Protein AF-A0A7J2PM18-F1 (afdb_monomer)

Structure (mmCIF, N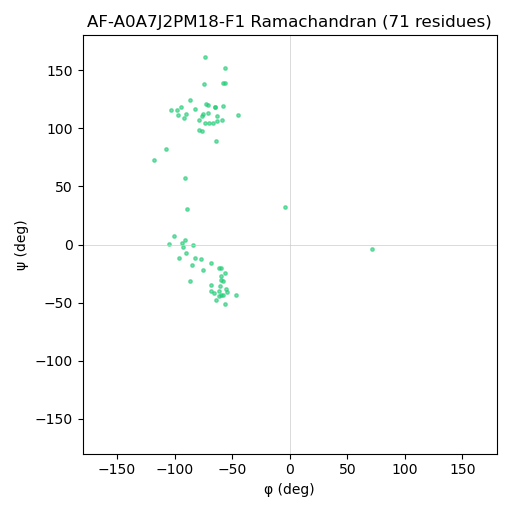/CA/C/O backbone):
data_AF-A0A7J2PM18-F1
#
_entry.id   AF-A0A7J2PM18-F1
#
loop_
_atom_site.group_PDB
_atom_site.id
_atom_site.type_symbol
_atom_site.label_atom_id
_atom_site.label_alt_id
_atom_site.label_comp_id
_atom_site.label_asym_id
_atom_site.label_entity_id
_atom_site.label_seq_id
_atom_site.pdbx_PDB_ins_code
_atom_site.Cartn_x
_atom_site.Cartn_y
_atom_site.Cartn_z
_atom_site.occupancy
_atom_site.B_iso_or_equiv
_atom_site.auth_seq_id
_atom_site.auth_comp_id
_atom_site.auth_asym_id
_atom_site.auth_atom_id
_atom_site.pdbx_PDB_model_num
ATOM 1 N N . MET A 1 1 ? 44.055 -33.043 -19.447 1.00 42.28 1 MET A N 1
ATOM 2 C CA . MET A 1 1 ? 43.141 -31.925 -19.117 1.00 42.28 1 MET A CA 1
ATOM 3 C C . MET A 1 1 ? 43.344 -30.827 -20.156 1.00 42.28 1 MET A C 1
ATOM 5 O O . MET A 1 1 ? 44.457 -30.336 -20.270 1.00 42.28 1 MET A O 1
ATOM 9 N N . SER A 1 2 ? 42.338 -30.514 -20.978 1.00 45.44 2 SER A N 1
ATOM 10 C CA . SER A 1 2 ? 42.462 -29.503 -22.043 1.00 45.44 2 SER A CA 1
ATOM 11 C C . SER A 1 2 ? 42.067 -28.128 -21.503 1.00 45.44 2 SER A C 1
ATOM 13 O O . SER A 1 2 ? 40.912 -27.909 -21.135 1.00 45.44 2 SER A O 1
ATOM 15 N N . VAL A 1 3 ? 43.037 -27.217 -21.406 1.00 51.25 3 VAL A N 1
ATOM 16 C CA . VAL A 1 3 ? 42.818 -25.836 -20.961 1.00 51.25 3 VAL A CA 1
ATOM 17 C C . VAL A 1 3 ? 42.228 -25.051 -22.132 1.00 51.25 3 VAL A C 1
ATOM 19 O O . VAL A 1 3 ? 42.921 -24.744 -23.101 1.00 51.25 3 VAL A O 1
ATOM 22 N N . LYS A 1 4 ? 40.932 -24.725 -22.061 1.00 55.09 4 LYS A N 1
ATOM 23 C CA . LYS A 1 4 ? 40.280 -23.852 -23.046 1.00 55.09 4 LYS A CA 1
ATOM 24 C C . LYS A 1 4 ? 40.871 -22.442 -22.928 1.00 55.09 4 LYS A C 1
ATOM 26 O O . LYS A 1 4 ? 40.559 -21.710 -21.992 1.00 55.09 4 LYS A O 1
ATOM 31 N N . LYS A 1 5 ? 41.732 -22.054 -23.875 1.00 58.53 5 LYS A N 1
ATOM 32 C CA . LYS A 1 5 ? 42.229 -20.676 -24.013 1.00 58.53 5 LYS A CA 1
ATOM 33 C C . LYS A 1 5 ? 41.051 -19.750 -24.329 1.00 58.53 5 LYS A C 1
ATOM 35 O O . LYS A 1 5 ? 40.489 -19.804 -25.418 1.00 58.53 5 LYS A O 1
ATOM 40 N N . LYS A 1 6 ? 40.681 -18.894 -23.374 1.00 59.94 6 LYS A N 1
ATOM 41 C CA . LYS A 1 6 ? 39.687 -17.833 -23.566 1.00 59.94 6 LYS A CA 1
ATOM 42 C C . LYS A 1 6 ? 40.349 -16.699 -24.354 1.00 59.94 6 LYS A C 1
ATOM 44 O O . LYS A 1 6 ? 41.101 -15.904 -23.801 1.00 59.94 6 LYS A O 1
ATOM 49 N N . THR A 1 7 ? 40.133 -16.659 -25.665 1.00 57.59 7 THR A N 1
ATOM 50 C CA . THR A 1 7 ? 40.577 -15.548 -26.517 1.00 57.59 7 THR A CA 1
ATOM 51 C C . THR A 1 7 ? 39.693 -14.333 -26.262 1.00 57.59 7 THR A C 1
ATOM 53 O O . THR A 1 7 ? 38.549 -14.293 -26.712 1.00 57.59 7 THR A O 1
ATOM 56 N N . ASN A 1 8 ? 40.215 -13.342 -25.540 1.00 63.34 8 ASN A N 1
ATOM 57 C CA . ASN A 1 8 ? 39.580 -12.033 -25.424 1.00 63.34 8 ASN A CA 1
ATOM 58 C C . ASN A 1 8 ? 39.700 -11.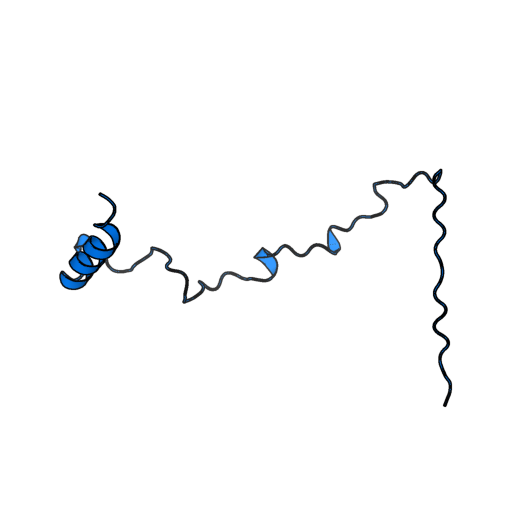315 -26.776 1.00 63.34 8 ASN A C 1
ATOM 60 O O . ASN A 1 8 ? 40.782 -10.865 -27.153 1.00 63.34 8 ASN A O 1
ATOM 64 N N . LYS A 1 9 ? 38.599 -11.244 -27.533 1.00 64.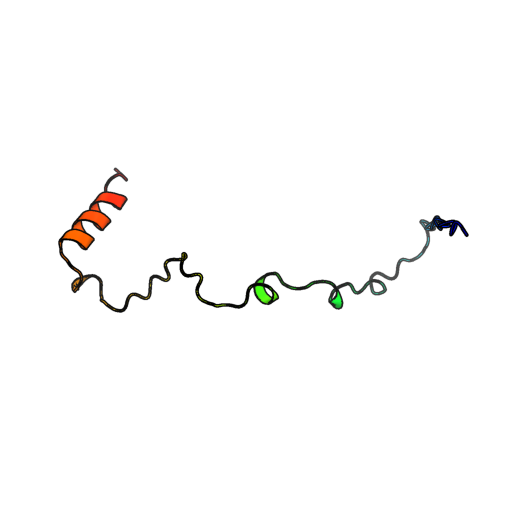06 9 LYS A N 1
ATOM 65 C CA . LYS A 1 9 ? 38.528 -10.418 -28.744 1.00 64.06 9 LYS A CA 1
ATOM 66 C C . LYS A 1 9 ? 38.509 -8.950 -28.322 1.00 64.06 9 LYS A C 1
ATOM 68 O O . LYS A 1 9 ? 37.547 -8.495 -27.713 1.00 64.06 9 LYS A O 1
ATOM 73 N N . LYS A 1 10 ? 39.574 -8.220 -28.648 1.00 64.56 10 LYS A N 1
ATOM 74 C CA . LYS A 1 10 ? 39.619 -6.761 -28.528 1.00 64.56 10 LYS A CA 1
ATOM 75 C C . LYS A 1 10 ? 38.811 -6.173 -29.685 1.00 64.56 10 LYS A C 1
ATOM 77 O O . LYS A 1 10 ? 39.214 -6.310 -30.836 1.00 64.56 10 LYS A O 1
ATOM 82 N N . ILE A 1 11 ? 37.663 -5.576 -29.383 1.00 67.00 11 ILE A N 1
ATO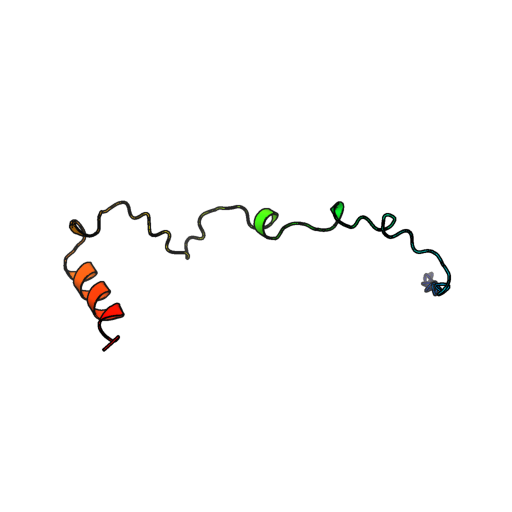M 83 C CA . ILE A 1 11 ? 36.854 -4.850 -30.367 1.00 67.00 11 ILE A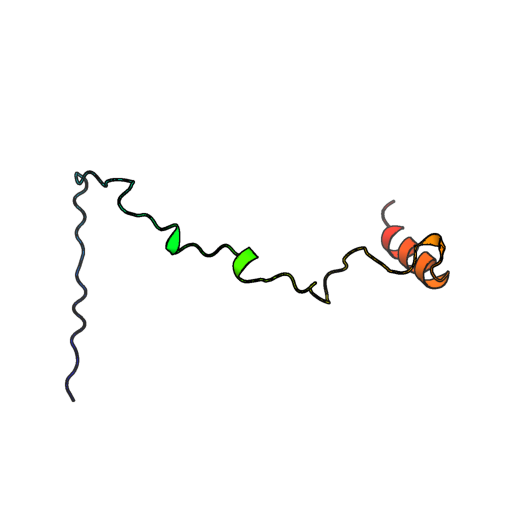 CA 1
ATOM 84 C C . ILE A 1 11 ? 37.473 -3.455 -30.490 1.00 67.00 11 ILE A C 1
ATOM 86 O O . ILE A 1 11 ? 37.555 -2.730 -29.501 1.00 67.00 11 ILE A O 1
ATOM 90 N N . ILE A 1 12 ? 37.986 -3.119 -31.672 1.00 66.44 12 ILE A N 1
ATOM 91 C CA . ILE A 1 12 ? 38.498 -1.782 -31.991 1.00 66.44 12 ILE A CA 1
ATOM 92 C C . ILE A 1 12 ? 37.353 -1.063 -32.702 1.00 66.44 12 ILE A C 1
ATOM 94 O O . ILE A 1 12 ? 36.954 -1.482 -33.785 1.00 66.44 12 ILE A O 1
ATOM 98 N N . LEU A 1 13 ? 36.785 -0.052 -32.050 1.00 62.81 13 LEU A N 1
ATOM 99 C CA . LEU A 1 13 ? 35.731 0.784 -32.620 1.00 62.81 13 LEU A CA 1
ATOM 100 C C . LEU A 1 13 ? 36.393 1.914 -33.409 1.00 62.81 13 LEU A C 1
ATOM 102 O O . LEU A 1 13 ? 37.237 2.628 -32.870 1.00 62.81 13 LEU A O 1
ATOM 106 N N . ASP A 1 14 ? 36.038 2.031 -34.684 1.00 69.50 14 ASP A N 1
ATOM 107 C CA . ASP A 1 14 ? 36.450 3.141 -35.538 1.00 69.50 14 ASP A CA 1
ATOM 108 C C . ASP A 1 14 ? 35.673 4.404 -35.117 1.00 69.50 14 ASP A C 1
ATOM 110 O O . ASP A 1 14 ? 34.436 4.365 -35.125 1.00 69.50 14 ASP A O 1
ATOM 114 N N . PRO A 1 15 ? 36.341 5.501 -34.715 1.00 59.50 15 PRO A N 1
ATOM 115 C CA . PRO A 1 15 ? 35.670 6.733 -34.297 1.00 59.50 15 PRO A CA 1
ATOM 116 C C . PRO A 1 15 ? 34.818 7.381 -35.403 1.00 59.50 15 PRO A C 1
ATOM 118 O O . PRO A 1 15 ? 33.906 8.134 -35.078 1.00 59.50 15 PRO A O 1
ATOM 121 N N . GLU A 1 16 ? 35.061 7.055 -36.678 1.00 63.38 16 GLU A N 1
ATOM 122 C CA . GLU A 1 16 ? 34.282 7.546 -37.830 1.00 63.38 16 GLU A CA 1
ATOM 123 C C . GLU A 1 16 ? 33.148 6.589 -38.242 1.00 63.38 16 GLU A C 1
ATOM 125 O O . GLU A 1 16 ? 32.416 6.834 -39.210 1.00 63.38 16 GLU A O 1
ATOM 130 N N . SER A 1 17 ? 32.975 5.474 -37.523 1.00 64.44 17 SER A N 1
ATOM 131 C CA . SER A 1 17 ? 31.834 4.599 -37.762 1.00 64.44 17 SER A CA 1
ATOM 132 C C . SER A 1 17 ? 30.554 5.356 -37.415 1.00 64.44 17 SER A C 1
ATOM 134 O O . SER A 1 17 ? 30.342 5.782 -36.282 1.00 64.44 17 SER A O 1
ATOM 136 N N . LYS A 1 18 ? 29.680 5.543 -38.411 1.00 61.28 18 LYS A N 1
ATOM 137 C CA . LYS A 1 18 ? 28.317 6.031 -38.186 1.00 61.28 18 LYS A CA 1
ATOM 138 C C . LYS A 1 18 ? 27.594 4.984 -37.349 1.00 61.28 18 LYS A C 1
ATOM 140 O O . LYS A 1 18 ? 27.013 4.046 -37.896 1.00 61.28 18 LYS A O 1
ATOM 145 N N . ILE A 1 19 ? 27.684 5.112 -36.028 1.00 62.66 19 ILE A N 1
ATOM 146 C CA . ILE A 1 19 ? 26.892 4.329 -35.091 1.00 62.66 19 ILE A CA 1
ATOM 147 C C . ILE A 1 19 ? 25.449 4.656 -35.448 1.00 62.66 19 ILE A C 1
ATOM 149 O O . ILE A 1 19 ? 24.980 5.772 -35.244 1.00 62.66 19 ILE A O 1
ATOM 153 N N . ASN A 1 20 ? 24.764 3.704 -36.076 1.00 66.62 20 ASN A N 1
ATOM 154 C CA . ASN A 1 20 ? 23.331 3.813 -36.253 1.00 66.62 20 ASN A CA 1
ATOM 155 C C . ASN A 1 20 ? 22.748 3.798 -34.840 1.00 66.62 20 ASN A C 1
ATOM 157 O O . ASN A 1 20 ? 22.768 2.751 -34.193 1.00 66.62 20 ASN A O 1
ATOM 161 N N . GLU A 1 21 ? 22.292 4.945 -34.342 1.00 61.34 21 GLU A N 1
ATOM 162 C CA . GLU A 1 21 ? 21.753 5.079 -32.983 1.00 61.34 21 GLU A CA 1
ATOM 163 C C . GLU A 1 21 ? 20.595 4.092 -32.738 1.00 61.34 21 GLU A C 1
ATOM 165 O O . GLU A 1 21 ? 20.407 3.620 -31.621 1.00 61.34 21 GLU A O 1
ATOM 170 N N . ASN A 1 22 ? 19.918 3.651 -33.806 1.00 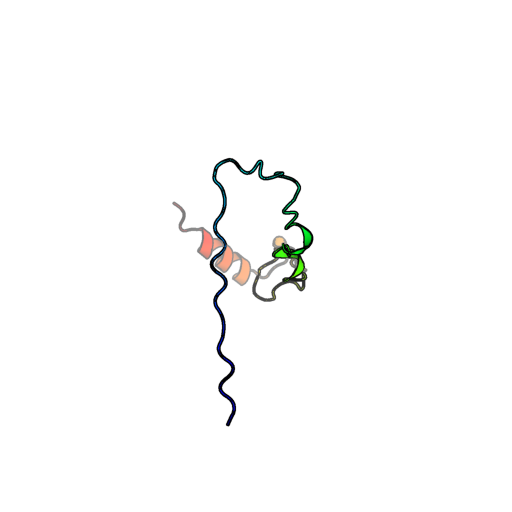64.69 22 ASN A N 1
ATOM 171 C CA . ASN A 1 22 ? 18.850 2.652 -33.751 1.00 64.69 22 ASN A CA 1
ATOM 172 C C . ASN A 1 22 ? 19.340 1.189 -33.761 1.00 64.69 22 ASN A C 1
ATOM 174 O O . ASN A 1 22 ? 18.520 0.275 -33.755 1.00 64.69 22 ASN A O 1
ATOM 178 N N . SER A 1 23 ? 20.650 0.925 -33.832 1.00 67.44 23 SER A N 1
ATOM 179 C CA . SER A 1 23 ? 21.185 -0.451 -33.890 1.00 67.44 23 SER A CA 1
ATOM 180 C C . SER A 1 23 ? 21.307 -1.134 -32.527 1.00 67.44 23 SER A C 1
ATOM 182 O O . SER A 1 23 ? 21.492 -2.349 -32.476 1.00 67.44 23 SER A O 1
ATOM 184 N N . PHE A 1 24 ? 21.167 -0.381 -31.433 1.00 70.81 24 PHE A N 1
ATOM 185 C CA . PHE A 1 24 ? 21.235 -0.895 -30.066 1.00 70.81 24 PHE A CA 1
ATOM 186 C C . PHE A 1 24 ? 19.910 -0.670 -29.334 1.00 70.81 24 PHE A C 1
ATOM 188 O O . PHE A 1 24 ? 19.804 0.165 -28.440 1.00 70.81 24 PHE A O 1
ATOM 195 N N . ASP A 1 25 ? 18.892 -1.444 -29.710 1.00 77.81 25 ASP A N 1
ATOM 196 C CA . ASP A 1 25 ? 17.641 -1.496 -28.958 1.00 77.81 25 ASP A CA 1
ATOM 197 C C . ASP A 1 25 ? 17.800 -2.386 -27.713 1.00 77.81 25 ASP A C 1
ATOM 199 O O . ASP A 1 25 ? 17.742 -3.616 -27.775 1.00 77.81 25 ASP A O 1
ATOM 203 N N . ILE A 1 26 ? 18.028 -1.745 -26.566 1.00 82.31 26 ILE A N 1
ATOM 204 C CA . ILE A 1 26 ? 18.125 -2.411 -25.260 1.00 82.31 26 ILE A CA 1
ATOM 205 C C . ILE A 1 26 ? 16.781 -2.490 -24.531 1.00 82.31 26 ILE A C 1
ATOM 207 O O . ILE A 1 26 ? 16.752 -2.958 -23.396 1.00 82.31 26 ILE A O 1
ATOM 211 N N . SER A 1 27 ? 15.675 -2.046 -25.138 1.00 82.00 27 SER A N 1
ATOM 212 C CA . SER A 1 27 ? 14.358 -2.033 -24.483 1.00 82.00 27 SER A CA 1
ATOM 213 C C . SER A 1 27 ? 13.961 -3.415 -23.956 1.00 8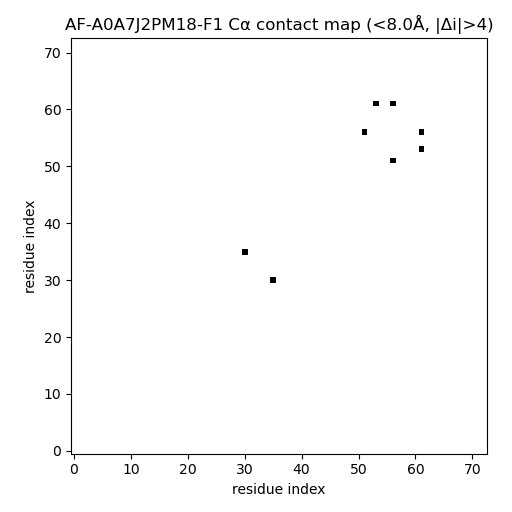2.00 27 SER A C 1
ATOM 215 O O . SER A 1 27 ? 13.473 -3.536 -22.837 1.00 82.00 27 SER A O 1
ATOM 217 N N . SER A 1 28 ? 14.289 -4.468 -24.708 1.00 79.19 28 SER A N 1
ATOM 218 C CA . SER A 1 28 ? 14.075 -5.871 -24.330 1.00 79.19 28 SER A CA 1
ATOM 219 C C . SER A 1 28 ? 14.939 -6.366 -23.160 1.00 79.19 28 SER A C 1
ATOM 221 O O . SER A 1 28 ? 14.638 -7.405 -22.574 1.00 79.19 28 SER A O 1
ATOM 223 N N . LEU A 1 29 ? 16.006 -5.641 -22.810 1.00 83.75 29 LEU A N 1
ATOM 224 C CA . LEU A 1 29 ? 16.896 -5.944 -21.684 1.00 83.75 29 LEU A CA 1
ATOM 225 C C . LEU A 1 29 ? 16.519 -5.164 -20.416 1.00 83.75 29 LEU A C 1
ATOM 227 O O . LEU A 1 29 ? 17.039 -5.463 -19.340 1.00 83.75 29 LEU A O 1
ATOM 231 N N . ILE A 1 30 ? 15.639 -4.167 -20.531 1.00 84.81 30 ILE A N 1
ATOM 232 C CA . ILE A 1 30 ? 15.183 -3.352 -19.406 1.00 84.81 30 ILE A CA 1
ATOM 233 C C . ILE A 1 30 ? 13.928 -4.000 -18.832 1.00 84.81 30 ILE A C 1
ATOM 235 O O . ILE A 1 30 ? 12.851 -3.940 -19.419 1.00 84.81 30 ILE A O 1
ATOM 239 N N . ILE A 1 31 ? 14.059 -4.587 -17.647 1.00 84.00 31 ILE A N 1
ATOM 240 C CA . ILE A 1 31 ? 12.907 -5.024 -16.861 1.00 84.00 31 ILE A CA 1
ATOM 241 C C . ILE A 1 31 ? 12.568 -3.891 -15.884 1.00 84.00 31 ILE A C 1
ATOM 243 O O . ILE A 1 31 ? 13.415 -3.549 -15.052 1.00 84.00 31 ILE A O 1
ATOM 247 N N . PRO A 1 32 ? 11.368 -3.286 -15.959 1.00 81.81 32 PRO A N 1
ATOM 248 C CA . PRO A 1 32 ? 10.947 -2.281 -14.991 1.00 81.81 32 PRO A CA 1
ATOM 249 C C . PRO A 1 32 ? 10.973 -2.858 -13.576 1.00 81.81 32 PRO A C 1
ATOM 251 O O . PRO A 1 32 ? 10.531 -3.983 -13.358 1.00 81.81 32 PRO A O 1
ATOM 254 N N . PHE A 1 33 ? 11.434 -2.076 -12.599 1.00 77.06 33 PHE A N 1
ATOM 255 C CA . PHE A 1 33 ? 11.466 -2.503 -11.196 1.00 77.06 33 PHE A CA 1
ATOM 256 C C . PHE A 1 33 ? 10.080 -2.963 -10.713 1.00 77.06 33 PHE A C 1
ATOM 258 O O . PHE A 1 33 ? 9.954 -4.012 -10.094 1.00 77.06 33 PHE A O 1
ATOM 265 N N . SER A 1 34 ? 9.024 -2.246 -11.099 1.00 75.75 34 SER A N 1
ATOM 266 C CA . SER A 1 34 ? 7.634 -2.613 -10.804 1.00 75.75 34 SER A CA 1
ATOM 267 C C . SER A 1 34 ? 7.210 -3.975 -11.366 1.00 75.75 34 SER A C 1
ATOM 269 O O . SER A 1 34 ? 6.355 -4.625 -10.782 1.00 75.75 34 SER A O 1
ATOM 271 N N . ALA A 1 35 ? 7.817 -4.445 -12.460 1.00 76.06 35 ALA A N 1
ATOM 272 C CA . ALA A 1 35 ? 7.526 -5.767 -13.016 1.00 76.06 35 ALA A CA 1
ATOM 273 C C . ALA A 1 35 ? 8.165 -6.910 -12.203 1.00 76.06 35 ALA A C 1
ATOM 275 O O . ALA A 1 35 ? 7.711 -8.048 -12.289 1.00 76.06 35 ALA A O 1
ATOM 276 N N . LEU A 1 36 ? 9.216 -6.624 -11.424 1.00 75.62 36 LEU A N 1
ATOM 277 C CA . LEU A 1 36 ? 9.880 -7.606 -10.556 1.00 75.62 36 LEU A CA 1
ATOM 278 C C . LEU A 1 36 ? 9.217 -7.708 -9.180 1.00 75.62 36 LEU A C 1
ATOM 280 O O . LEU A 1 36 ? 9.211 -8.780 -8.577 1.00 75.62 36 LEU A O 1
ATOM 284 N N . PHE A 1 37 ? 8.650 -6.606 -8.695 1.00 74.44 37 PHE A N 1
ATOM 285 C CA . PHE A 1 37 ? 7.988 -6.531 -7.398 1.00 74.44 37 PHE A CA 1
ATOM 286 C C . PHE A 1 37 ? 6.482 -6.431 -7.617 1.00 74.44 37 PHE A C 1
ATOM 288 O O . PHE A 1 37 ? 5.905 -5.348 -7.628 1.00 74.44 37 PHE A O 1
ATOM 295 N N . ASN A 1 38 ? 5.863 -7.590 -7.838 1.00 67.00 38 ASN A N 1
ATOM 296 C CA . ASN A 1 38 ? 4.427 -7.691 -8.037 1.00 67.00 38 ASN A CA 1
ATOM 297 C C . ASN A 1 38 ? 3.689 -7.526 -6.692 1.00 67.00 38 ASN A C 1
ATOM 299 O O . ASN A 1 38 ? 3.831 -8.359 -5.797 1.00 67.00 38 ASN A O 1
ATOM 303 N N . GLU A 1 39 ? 2.975 -6.404 -6.606 1.00 65.44 39 GLU A N 1
ATOM 304 C CA . GLU A 1 39 ? 1.861 -5.900 -5.776 1.00 65.44 39 GLU A CA 1
ATOM 305 C C . GLU A 1 39 ? 1.155 -6.781 -4.721 1.00 65.44 39 GLU A C 1
ATOM 307 O O . GLU A 1 39 ? -0.015 -6.556 -4.411 1.00 65.44 39 GLU A O 1
ATOM 312 N N . ASN A 1 40 ? 1.818 -7.725 -4.063 1.00 65.19 40 ASN A N 1
ATOM 313 C CA . ASN A 1 40 ? 1.316 -8.127 -2.753 1.00 65.19 40 ASN A CA 1
ATOM 314 C C . ASN A 1 40 ? 1.590 -6.960 -1.812 1.00 65.19 40 ASN A C 1
ATOM 316 O O . ASN A 1 40 ? 2.746 -6.556 -1.674 1.00 65.19 40 ASN A O 1
ATOM 320 N N . ALA A 1 41 ? 0.527 -6.398 -1.222 1.00 64.88 41 ALA A N 1
ATOM 321 C CA . ALA A 1 41 ? 0.637 -5.352 -0.215 1.00 64.88 41 ALA A CA 1
ATOM 322 C C . ALA A 1 41 ? 1.727 -5.775 0.766 1.00 64.88 41 ALA A C 1
ATOM 324 O O . ALA A 1 41 ? 1.597 -6.804 1.435 1.00 64.88 41 ALA A O 1
ATOM 325 N N . SER A 1 42 ? 2.848 -5.050 0.749 1.00 70.06 42 SER A N 1
ATOM 326 C CA . SER A 1 42 ? 3.958 -5.373 1.628 1.00 70.06 42 SER A CA 1
ATOM 327 C C . SER A 1 42 ? 3.393 -5.298 3.042 1.00 70.06 42 SER A C 1
ATOM 329 O O . SER A 1 42 ? 2.873 -4.238 3.398 1.00 70.06 42 SER A O 1
ATOM 331 N N . PRO A 1 43 ? 3.416 -6.391 3.823 1.00 67.81 43 PRO A N 1
ATOM 332 C CA . PRO A 1 43 ? 2.742 -6.431 5.120 1.00 67.81 43 PRO A CA 1
ATOM 333 C C . PRO A 1 43 ? 3.277 -5.359 6.079 1.00 67.81 43 PRO A C 1
ATOM 335 O O . PRO A 1 43 ? 2.579 -4.959 7.005 1.00 67.81 43 PRO A O 1
ATOM 338 N N . ASP A 1 44 ? 4.482 -4.855 5.805 1.00 73.88 44 ASP A N 1
ATOM 339 C CA . ASP A 1 44 ? 5.165 -3.833 6.592 1.00 73.88 44 ASP A CA 1
ATOM 340 C C . ASP A 1 44 ? 4.853 -2.394 6.136 1.00 73.88 44 ASP A C 1
ATOM 342 O O . ASP A 1 44 ? 5.268 -1.435 6.786 1.00 73.88 44 ASP A O 1
ATOM 346 N N . ILE A 1 45 ? 4.148 -2.209 5.013 1.00 76.31 45 ILE A N 1
ATOM 347 C CA . ILE A 1 45 ? 3.765 -0.884 4.514 1.00 76.31 45 ILE A CA 1
ATOM 348 C C . ILE A 1 45 ? 2.333 -0.588 4.948 1.00 76.31 45 ILE A C 1
ATOM 350 O O . ILE A 1 45 ? 1.376 -1.219 4.504 1.00 76.31 45 ILE A O 1
ATOM 354 N N . TYR A 1 46 ? 2.183 0.430 5.791 1.00 74.25 46 TYR A N 1
ATOM 355 C CA . TYR A 1 46 ? 0.878 0.936 6.194 1.00 74.25 46 TYR A CA 1
ATOM 356 C C . TYR A 1 46 ? 0.125 1.533 4.991 1.00 74.25 46 TYR A C 1
ATOM 358 O O . TYR A 1 46 ? 0.578 2.505 4.388 1.00 74.25 46 TYR A O 1
ATOM 366 N N . THR A 1 47 ? -1.034 0.963 4.643 1.00 80.94 47 THR A N 1
ATOM 367 C CA . THR A 1 47 ? -1.821 1.352 3.455 1.00 80.94 47 THR A CA 1
ATOM 368 C C . THR A 1 47 ? -2.748 2.544 3.691 1.00 80.94 47 THR A C 1
ATOM 370 O O . THR A 1 47 ? -3.232 3.145 2.737 1.00 80.94 47 THR A O 1
ATOM 373 N N . GLY A 1 48 ? -3.048 2.879 4.950 1.00 76.81 48 GLY A N 1
ATOM 374 C CA . GLY A 1 48 ? -4.082 3.861 5.297 1.00 76.81 48 GLY A CA 1
ATOM 375 C C . GLY A 1 48 ? -5.524 3.385 5.057 1.00 76.81 48 GLY A C 1
ATOM 376 O O . GLY A 1 48 ? -6.464 4.088 5.429 1.00 76.81 48 GLY A O 1
ATOM 377 N N . GLU A 1 49 ? -5.718 2.188 4.499 1.00 79.50 49 GLU A N 1
ATOM 378 C CA . GLU A 1 49 ? -7.026 1.586 4.208 1.00 79.50 49 GLU A CA 1
ATOM 379 C C . GLU A 1 49 ? -7.523 0.727 5.377 1.00 79.50 49 GLU A C 1
ATOM 381 O O . GLU A 1 49 ? -7.776 -0.472 5.259 1.00 79.50 49 GLU A O 1
ATOM 386 N N . GLU A 1 50 ? -7.635 1.328 6.557 1.00 82.81 50 GLU A N 1
ATOM 387 C CA . GLU A 1 50 ? -8.107 0.584 7.721 1.00 82.81 50 GLU A CA 1
ATOM 388 C C . GLU A 1 50 ? -9.616 0.314 7.679 1.00 82.81 50 GLU A C 1
ATOM 390 O O . GLU A 1 50 ? -10.428 1.202 7.413 1.00 82.81 50 GLU A O 1
ATOM 395 N N . LEU A 1 51 ? -9.997 -0.909 8.067 1.00 87.31 51 LEU A N 1
ATOM 396 C CA . LEU A 1 51 ? -11.394 -1.349 8.158 1.00 87.31 51 LEU A CA 1
ATOM 397 C C . LEU A 1 51 ? -12.226 -0.510 9.139 1.00 87.31 51 LEU A C 1
ATOM 399 O O . LEU A 1 51 ? -13.438 -0.364 8.968 1.00 87.31 51 LEU A O 1
ATOM 403 N N . ILE A 1 52 ? -11.591 0.022 10.188 1.00 88.31 52 ILE A N 1
ATOM 404 C CA . ILE A 1 52 ? -12.259 0.789 11.239 1.00 88.31 52 ILE A CA 1
ATOM 405 C C . ILE A 1 52 ? -11.983 2.284 11.024 1.00 88.31 52 ILE A C 1
ATOM 407 O O . ILE A 1 52 ? -10.841 2.735 11.180 1.00 88.31 52 ILE A O 1
ATOM 411 N N . PRO A 1 53 ? -13.024 3.095 10.742 1.00 87.69 53 PRO A N 1
ATOM 412 C CA . PRO A 1 53 ? -12.879 4.541 10.634 1.00 87.69 53 PRO A CA 1
ATOM 413 C C . PRO A 1 53 ? -12.281 5.133 11.910 1.00 87.69 53 PRO A C 1
ATOM 415 O O . PRO A 1 53 ? -12.721 4.780 13.004 1.00 87.69 53 PRO A O 1
ATOM 418 N N . PHE A 1 54 ? -11.366 6.101 11.785 1.00 84.38 54 PHE A N 1
ATOM 419 C CA . PHE A 1 54 ? -10.658 6.713 12.921 1.00 84.38 54 PHE A CA 1
ATOM 420 C C . PHE A 1 54 ? -11.583 7.108 14.085 1.00 84.38 54 PHE A C 1
ATOM 422 O O . PHE A 1 54 ? -11.316 6.793 15.241 1.00 84.38 54 PHE A O 1
ATOM 429 N N . ARG A 1 55 ? -12.743 7.712 13.789 1.00 85.06 55 ARG A N 1
ATOM 430 C CA . ARG A 1 55 ? -13.735 8.117 14.805 1.00 85.06 55 ARG A CA 1
ATOM 431 C C . ARG A 1 55 ? -14.233 6.955 15.672 1.00 85.06 55 ARG A C 1
ATOM 433 O O . ARG A 1 55 ? -14.536 7.174 16.841 1.00 85.06 55 ARG A O 1
ATOM 440 N N . LYS A 1 56 ? -14.293 5.744 15.115 1.00 90.81 56 LYS A N 1
ATOM 441 C CA . LYS A 1 56 ? -14.760 4.514 15.771 1.00 90.81 56 LYS A CA 1
ATOM 442 C C . LYS A 1 56 ? -13.634 3.696 16.418 1.00 90.81 56 LYS A C 1
ATOM 444 O O . LYS A 1 56 ? -13.931 2.660 16.998 1.00 90.81 56 LYS A O 1
ATOM 449 N N . ARG A 1 57 ? -12.372 4.128 16.308 1.00 89.06 57 ARG A N 1
ATOM 450 C CA . ARG A 1 57 ? -11.240 3.448 16.954 1.00 89.06 57 ARG A CA 1
ATOM 451 C C . ARG A 1 57 ? -11.229 3.680 18.458 1.00 89.06 57 ARG A C 1
ATOM 453 O O . ARG A 1 57 ? -11.856 4.628 18.949 1.00 89.06 57 ARG A O 1
ATOM 460 N N . ASP A 1 58 ? -10.494 2.815 19.142 1.00 93.62 58 ASP A N 1
ATOM 461 C CA . ASP A 1 58 ? -10.269 2.891 20.578 1.00 93.62 58 ASP A CA 1
ATOM 462 C C . ASP A 1 58 ? -9.666 4.245 20.995 1.00 93.62 58 ASP A C 1
ATOM 464 O O . ASP A 1 58 ? -9.015 4.930 20.198 1.00 93.62 58 ASP A O 1
ATOM 468 N N . MET A 1 59 ? -9.950 4.662 22.226 1.00 93.44 59 MET A N 1
ATOM 469 C CA . MET A 1 59 ? -9.48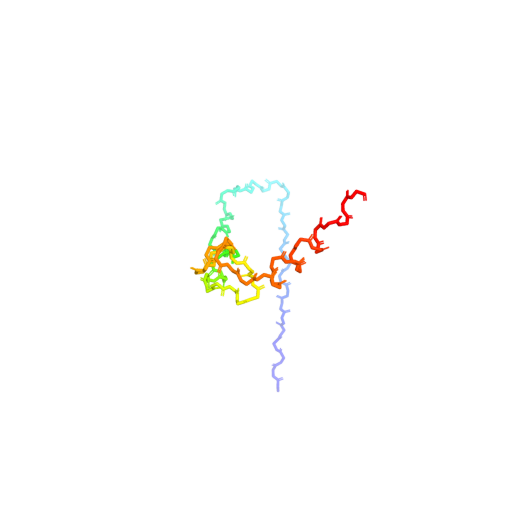2 5.936 22.763 1.00 93.44 59 MET A CA 1
ATOM 470 C C . MET A 1 59 ? -7.966 5.939 22.975 1.00 93.44 59 MET A C 1
ATOM 472 O O . MET A 1 59 ? -7.324 6.917 22.602 1.00 93.44 59 MET A O 1
ATOM 476 N N . GLU A 1 60 ? -7.395 4.833 23.455 1.00 93.62 60 GLU A N 1
ATOM 477 C CA . GLU A 1 60 ? -5.956 4.686 23.687 1.00 93.62 60 GLU A CA 1
ATOM 478 C C . GLU A 1 60 ? -5.175 4.842 22.375 1.00 93.62 60 GLU A C 1
ATOM 480 O O . GLU A 1 60 ? -4.220 5.611 22.294 1.00 93.62 60 GLU A O 1
ATOM 485 N N . PHE A 1 61 ? -5.653 4.211 21.295 1.00 90.06 61 PHE A N 1
ATOM 486 C CA . PHE A 1 61 ? -5.057 4.367 19.964 1.00 90.06 61 PHE A CA 1
ATOM 487 C 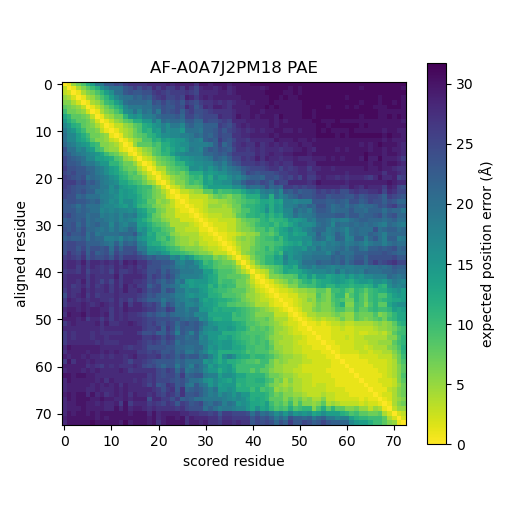C . PHE A 1 61 ? -5.038 5.833 19.506 1.00 90.06 61 PHE A C 1
ATOM 489 O O . PHE A 1 61 ? -4.051 6.304 18.941 1.00 90.06 61 PHE A O 1
ATOM 496 N N . LYS A 1 62 ? -6.137 6.566 19.725 1.00 89.75 62 LYS A N 1
ATOM 497 C CA . LYS A 1 62 ? -6.238 7.978 19.329 1.00 89.75 62 LYS A CA 1
ATOM 498 C C . LYS A 1 62 ? -5.270 8.848 20.124 1.00 89.75 62 LYS A C 1
ATOM 500 O O . LYS A 1 62 ? -4.663 9.738 19.536 1.00 89.75 62 LYS A O 1
ATOM 505 N N . GLU A 1 63 ? -5.139 8.601 21.424 1.00 91.69 63 GLU A N 1
ATOM 506 C CA . GLU A 1 63 ? -4.203 9.322 22.290 1.00 91.69 63 GLU A CA 1
ATOM 507 C C . GLU A 1 63 ? -2.754 9.074 21.867 1.00 91.69 63 GLU A C 1
ATOM 509 O O . GLU A 1 63 ? -2.016 10.038 21.667 1.00 91.69 63 GLU A O 1
ATOM 514 N N . ILE A 1 64 ? -2.373 7.813 21.631 1.00 90.00 64 ILE A N 1
ATOM 515 C CA . ILE A 1 64 ? -1.037 7.451 21.133 1.00 90.00 64 ILE A CA 1
ATOM 516 C C . ILE A 1 64 ? -0.741 8.177 19.820 1.00 90.00 64 ILE A C 1
ATOM 518 O O . ILE A 1 64 ? 0.278 8.858 19.713 1.00 90.00 64 ILE A O 1
ATOM 522 N N . LEU A 1 65 ? -1.656 8.092 18.848 1.00 86.75 65 LEU A N 1
ATOM 523 C CA . LEU A 1 65 ? -1.471 8.734 17.550 1.00 86.75 65 LEU A CA 1
ATOM 524 C C . LEU A 1 65 ? -1.307 10.253 17.701 1.00 86.75 65 LEU A C 1
ATOM 526 O O . LEU A 1 65 ? -0.424 10.842 17.092 1.00 86.75 65 LEU A O 1
ATOM 530 N N . LEU A 1 66 ? -2.117 10.910 18.535 1.00 86.94 66 LEU A N 1
ATOM 531 C CA . LEU A 1 66 ? -1.969 12.346 18.782 1.00 86.94 66 LEU A CA 1
ATOM 532 C C . LEU A 1 66 ? -0.609 12.684 19.407 1.00 86.94 66 LEU A C 1
ATOM 534 O O . LEU A 1 66 ? -0.005 13.673 19.002 1.00 86.94 66 LEU A O 1
ATOM 538 N N . HIS A 1 67 ? -0.117 11.865 20.338 1.00 88.56 67 HIS A N 1
ATOM 539 C CA . HIS A 1 67 ? 1.180 12.060 20.986 1.00 88.56 67 HIS A CA 1
ATOM 540 C C . HIS A 1 67 ? 2.380 11.861 20.050 1.00 88.56 67 HIS A C 1
ATOM 542 O O . HIS A 1 67 ? 3.370 12.582 20.175 1.00 88.56 67 HIS A O 1
ATOM 548 N N . GLU A 1 68 ? 2.302 10.934 19.090 1.00 86.25 68 GLU A N 1
ATOM 549 C CA . GLU A 1 68 ? 3.363 10.743 18.089 1.00 86.25 68 GLU A CA 1
ATOM 550 C C . GLU A 1 68 ? 3.585 12.001 17.237 1.00 86.25 68 GLU A C 1
ATOM 552 O O . GLU A 1 68 ? 4.721 12.339 16.902 1.00 86.25 68 GLU A O 1
ATOM 557 N N . PHE A 1 69 ? 2.509 12.734 16.937 1.00 83.00 69 PHE A N 1
ATOM 558 C CA . PHE A 1 69 ? 2.548 13.925 16.085 1.00 83.00 69 PHE A CA 1
ATOM 559 C C . PHE A 1 69 ? 2.430 15.250 16.860 1.00 83.00 69 PHE A C 1
ATOM 561 O O . PHE A 1 69 ? 2.476 16.316 16.246 1.00 83.00 69 PHE A O 1
ATOM 568 N N . SER A 1 70 ? 2.312 15.225 18.195 1.00 79.44 70 SER A N 1
ATOM 569 C CA . SER A 1 70 ? 2.147 16.442 19.009 1.00 79.44 70 SER A CA 1
ATOM 570 C C . SER A 1 70 ? 3.436 17.243 19.211 1.00 79.44 70 SER A C 1
ATOM 572 O O . SER A 1 70 ? 3.367 18.387 19.646 1.00 79.44 70 SER A O 1
ATOM 574 N N . ASN A 1 71 ? 4.605 16.689 18.880 1.00 65.62 71 ASN A N 1
ATOM 575 C CA . ASN A 1 71 ? 5.912 17.325 19.112 1.00 65.62 71 ASN A CA 1
ATOM 576 C C . ASN A 1 71 ? 6.392 18.231 17.952 1.00 65.62 71 ASN A C 1
ATOM 578 O O . ASN A 1 71 ? 7.594 18.342 17.723 1.00 65.62 71 ASN A O 1
ATOM 582 N N . ILE A 1 72 ? 5.482 18.864 17.198 1.00 57.66 72 ILE A N 1
ATOM 583 C CA . ILE A 1 72 ? 5.824 19.736 16.048 1.00 57.66 72 ILE A CA 1
ATOM 584 C C . ILE A 1 72 ? 5.768 21.245 16.396 1.00 57.66 72 ILE A C 1
ATOM 586 O O . ILE A 1 72 ? 5.966 22.086 15.522 1.00 57.66 72 ILE A O 1
ATOM 590 N N . PHE A 1 73 ? 5.585 21.628 17.663 1.00 49.31 73 PHE A N 1
ATOM 591 C CA . PHE A 1 73 ? 5.640 23.036 18.089 1.00 49.31 73 PHE A CA 1
ATOM 592 C C . PHE A 1 73 ? 6.493 23.242 19.337 1.00 49.31 73 PHE A C 1
ATOM 594 O O . PHE A 1 73 ? 6.319 22.465 20.300 1.00 49.31 73 PHE A O 1
#

Sequence (73 aa):
MSVKKKTNKKIILDPESKINENSFDISSLIIPFSALFNENASPDIYTGEELIPFRKRDMEFKEILLHEFSNIF

Solvent-accessible surface area (backbone atoms only — not comparable to full-atom values): 5358 Å² total; per-residue (Å²): 136,86,81,81,80,82,78,80,80,80,82,81,80,63,91,82,58,80,73,58,79,81,76,69,78,55,68,91,75,60,75,56,70,67,76,75,58,72,84,65,78,53,91,87,56,87,80,84,78,63,92,65,55,76,91,78,48,60,67,67,61,52,52,52,56,49,59,76,65,59,80,82,119

Secondary structure (DSSP, 8-state):
--------------TTS---GGG---GGG---HHHHS-----TTS--S--SS-GGGS-HHHHHHHHHHHSTT-

Radius of gyration: 29.12 Å; Cα contacts (8 Å, |Δi|>4): 4; chains: 1; bounding box: 58×55×62 Å

pLDDT: mean 73.81, std 12.48, range [42.28, 93.62]

Foldseek 3Di:
DDDPPDDDDDDDDDPPPPPPPVPDDCVVVDDPPCNVDDDPPPPPDDPVPDPAPPVRDDPVVVVVVCVVPVPPD

Mean predicted aligned error: 17.73 Å